Protein AF-A0A949AJF5-F1 (afdb_monomer_lite)

Structure (mmCIF, N/CA/C/O backbone):
data_AF-A0A949AJF5-F1
#
_entry.id   AF-A0A949AJF5-F1
#
loop_
_atom_site.group_PDB
_atom_site.id
_atom_site.type_symbol
_atom_site.label_atom_id
_atom_site.label_alt_id
_atom_site.label_comp_id
_atom_site.label_asym_id
_atom_site.label_entity_id
_atom_site.label_seq_id
_atom_site.pdbx_PDB_ins_code
_atom_site.Cartn_x
_atom_site.Cartn_y
_atom_site.Cartn_z
_atom_site.occupancy
_atom_site.B_iso_or_equiv
_atom_site.auth_seq_id
_atom_site.auth_comp_id
_atom_site.auth_asym_id
_atom_site.auth_atom_id
_atom_site.pdbx_PDB_model_num
ATOM 1 N N . MET A 1 1 ? 56.056 0.343 7.133 1.00 53.47 1 MET A N 1
ATOM 2 C CA . MET A 1 1 ? 54.631 0.678 6.898 1.00 53.47 1 MET A CA 1
ATOM 3 C C . MET A 1 1 ? 54.435 0.675 5.380 1.00 53.47 1 MET A C 1
ATOM 5 O O . MET A 1 1 ? 55.359 1.111 4.722 1.00 53.47 1 MET A O 1
ATOM 9 N N . GLU A 1 2 ? 53.440 0.079 4.717 1.00 55.09 2 GLU A N 1
ATOM 10 C CA . GLU A 1 2 ? 52.060 -0.292 5.049 1.00 55.09 2 GLU A CA 1
ATOM 11 C C . GLU A 1 2 ? 51.625 -1.602 4.362 1.00 55.09 2 GLU A C 1
ATOM 13 O O . GLU A 1 2 ? 52.213 -2.074 3.393 1.00 55.09 2 GLU A O 1
ATOM 18 N N . LYS A 1 3 ? 50.579 -2.203 4.927 1.00 48.78 3 LYS A N 1
ATOM 19 C CA . LYS A 1 3 ? 50.065 -3.543 4.646 1.00 48.78 3 LYS A CA 1
ATOM 20 C C . LYS A 1 3 ? 49.137 -3.533 3.427 1.00 48.78 3 LYS A C 1
ATOM 22 O O . LYS A 1 3 ? 48.160 -2.791 3.411 1.00 48.78 3 LYS A O 1
ATOM 27 N N . GLN A 1 4 ? 49.362 -4.431 2.469 1.00 49.31 4 GLN A N 1
ATOM 28 C CA . GLN A 1 4 ? 48.384 -4.756 1.427 1.00 49.31 4 GLN A CA 1
ATOM 29 C C . GLN A 1 4 ? 47.281 -5.641 2.030 1.00 49.31 4 GLN A C 1
ATOM 31 O O . GLN A 1 4 ? 47.338 -6.866 1.981 1.00 49.31 4 GLN A O 1
ATOM 36 N N . ASN A 1 5 ? 46.293 -5.006 2.661 1.00 60.59 5 ASN A N 1
ATOM 37 C CA . ASN A 1 5 ? 45.063 -5.641 3.126 1.00 60.59 5 ASN A CA 1
ATOM 38 C C . ASN A 1 5 ? 43.868 -4.874 2.561 1.00 60.59 5 ASN A C 1
ATOM 40 O O . ASN A 1 5 ? 43.394 -3.937 3.195 1.00 60.59 5 ASN A O 1
ATOM 44 N N . THR A 1 6 ? 43.366 -5.277 1.392 1.00 61.72 6 THR A N 1
ATOM 45 C CA . THR A 1 6 ? 41.977 -4.977 1.026 1.00 61.72 6 THR A CA 1
ATOM 46 C C . THR A 1 6 ? 41.336 -6.186 0.355 1.00 61.72 6 THR A C 1
ATOM 48 O O . THR A 1 6 ? 41.476 -6.478 -0.830 1.00 61.72 6 THR A O 1
ATOM 51 N N . ASN A 1 7 ? 40.630 -6.931 1.195 1.00 59.00 7 ASN A N 1
ATOM 52 C CA . ASN A 1 7 ? 39.700 -7.992 0.858 1.00 59.00 7 ASN A CA 1
ATOM 53 C C . ASN A 1 7 ? 38.485 -7.379 0.133 1.00 59.00 7 ASN A C 1
ATOM 55 O O . ASN A 1 7 ? 37.436 -7.159 0.732 1.00 59.00 7 ASN A O 1
ATOM 59 N N . SER A 1 8 ? 38.637 -7.040 -1.146 1.00 53.62 8 SER A N 1
ATOM 60 C CA . SER A 1 8 ? 37.614 -6.324 -1.917 1.00 53.62 8 SER A CA 1
ATOM 61 C C . SER A 1 8 ? 36.850 -7.280 -2.828 1.00 53.62 8 SER A C 1
ATOM 63 O O . SER A 1 8 ? 36.931 -7.209 -4.052 1.00 53.62 8 SER A O 1
ATOM 65 N N . ARG A 1 9 ? 36.074 -8.187 -2.221 1.00 55.59 9 ARG A N 1
ATOM 66 C CA . ARG A 1 9 ? 35.008 -8.938 -2.908 1.00 55.59 9 ARG A CA 1
ATOM 67 C C . ARG A 1 9 ? 33.867 -7.973 -3.262 1.00 55.59 9 ARG A C 1
ATOM 69 O O . ARG A 1 9 ? 32.838 -7.927 -2.596 1.00 55.59 9 ARG A O 1
ATOM 76 N N . GLY A 1 10 ? 34.082 -7.138 -4.274 1.00 56.12 10 GLY A N 1
ATOM 77 C CA . GLY A 1 10 ? 33.127 -6.133 -4.730 1.00 56.12 10 GLY A CA 1
ATOM 78 C C . GLY A 1 10 ? 32.215 -6.695 -5.810 1.00 56.12 10 GLY A C 1
ATOM 79 O O . GLY A 1 10 ? 32.599 -6.744 -6.973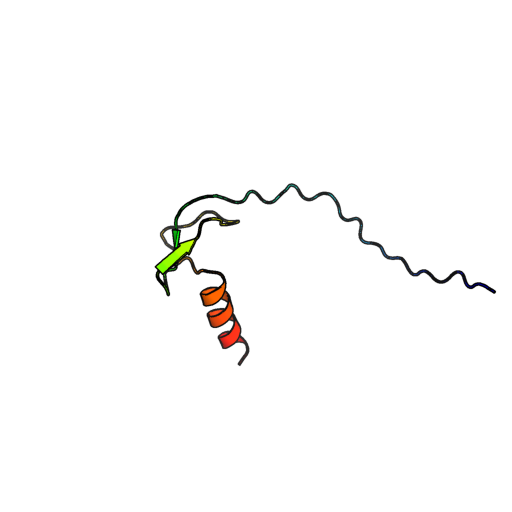 1.00 56.12 10 GLY A O 1
ATOM 80 N N . TYR A 1 11 ? 31.019 -7.120 -5.406 1.00 57.91 11 TYR A N 1
ATOM 81 C CA . TYR A 1 11 ? 29.917 -7.547 -6.267 1.00 57.91 11 TYR A CA 1
ATOM 82 C C . TYR A 1 11 ? 29.796 -6.679 -7.524 1.00 57.91 11 TYR A C 1
ATOM 84 O O . TYR A 1 11 ? 29.538 -5.475 -7.447 1.00 57.91 11 TYR A O 1
ATOM 92 N N . ASN A 1 12 ? 29.941 -7.336 -8.673 1.00 58.50 12 ASN A N 1
ATOM 93 C CA . ASN A 1 12 ? 29.649 -6.817 -9.997 1.00 58.50 12 ASN A CA 1
ATOM 94 C C . ASN A 1 12 ? 28.160 -6.414 -10.026 1.00 58.50 12 ASN A C 1
ATOM 96 O O . ASN A 1 12 ? 27.276 -7.245 -10.236 1.00 58.50 12 ASN A O 1
ATOM 100 N N . ARG A 1 13 ? 27.862 -5.150 -9.692 1.00 63.34 13 ARG A N 1
ATOM 101 C CA . ARG A 1 13 ? 26.517 -4.561 -9.761 1.00 63.34 13 ARG A CA 1
ATOM 102 C C . ARG A 1 13 ? 26.187 -4.326 -11.229 1.00 63.34 13 ARG A C 1
ATOM 104 O O . ARG A 1 13 ? 26.230 -3.200 -11.711 1.00 63.34 13 ARG A O 1
ATOM 111 N N . GLY A 1 14 ? 25.900 -5.421 -11.929 1.00 59.66 14 GLY A N 1
ATOM 112 C CA . GLY A 1 14 ? 25.328 -5.390 -13.262 1.00 59.66 14 GLY A CA 1
ATOM 113 C C . GLY A 1 14 ? 24.093 -4.502 -13.241 1.00 59.66 14 GLY A C 1
ATOM 114 O O . GLY A 1 14 ? 23.219 -4.659 -12.386 1.00 59.66 14 GLY A O 1
ATOM 115 N N . SER A 1 15 ? 24.084 -3.534 -14.146 1.00 66.88 15 SER A N 1
ATOM 116 C CA . SER A 1 15 ? 23.032 -2.560 -14.386 1.00 66.88 15 SER A CA 1
ATOM 117 C C . SER A 1 15 ? 21.701 -3.268 -14.639 1.00 66.88 15 SER A C 1
ATOM 119 O O . SER A 1 15 ? 21.340 -3.542 -15.782 1.00 66.88 15 SER A O 1
ATOM 121 N N . LEU A 1 16 ? 20.971 -3.612 -13.574 1.00 70.44 16 LEU A N 1
ATOM 122 C CA . LEU A 1 16 ? 19.592 -4.053 -13.714 1.00 70.44 16 LEU A CA 1
ATOM 123 C C . LEU A 1 16 ? 18.815 -2.905 -14.368 1.00 70.44 16 LEU A C 1
ATOM 125 O O . LEU A 1 16 ? 18.965 -1.758 -13.930 1.00 70.44 16 LEU A O 1
ATOM 129 N N . PRO A 1 17 ? 17.995 -3.187 -15.394 1.00 73.56 17 PRO A N 1
ATOM 130 C CA . PRO A 1 17 ? 17.148 -2.166 -15.984 1.00 73.56 17 PRO A CA 1
ATOM 131 C C . PRO A 1 17 ? 16.312 -1.503 -14.877 1.00 73.56 17 PRO A C 1
ATOM 133 O O . PRO A 1 17 ? 15.880 -2.193 -13.942 1.00 73.56 17 PRO A O 1
ATOM 136 N N . PRO A 1 18 ? 16.103 -0.175 -14.939 1.00 73.81 18 PRO A N 1
ATOM 137 C CA . PRO A 1 18 ? 15.334 0.531 -13.927 1.00 73.81 18 PRO A CA 1
ATOM 138 C C . PRO A 1 18 ? 13.958 -0.125 -13.803 1.00 73.81 18 PRO A C 1
ATOM 140 O O . PRO A 1 18 ? 13.270 -0.348 -14.803 1.00 73.81 18 PRO A O 1
ATOM 143 N N . ARG A 1 19 ? 13.564 -0.477 -12.572 1.00 76.00 19 ARG A N 1
ATOM 144 C CA . ARG A 1 19 ? 12.221 -1.009 -12.321 1.00 76.00 19 ARG A CA 1
ATOM 145 C C . ARG A 1 19 ? 11.221 0.049 -12.777 1.00 76.00 19 ARG A C 1
ATOM 147 O O . ARG A 1 19 ? 11.242 1.161 -12.256 1.00 76.00 19 ARG A O 1
ATOM 154 N N . LYS A 1 20 ? 10.370 -0.291 -13.747 1.00 80.44 20 LYS A N 1
ATOM 155 C CA . LYS A 1 20 ? 9.280 0.587 -14.178 1.00 80.44 20 LYS A CA 1
ATOM 156 C C . LYS A 1 20 ? 8.347 0.786 -12.984 1.00 80.44 20 LYS A C 1
ATOM 158 O O . LYS A 1 20 ? 7.781 -0.182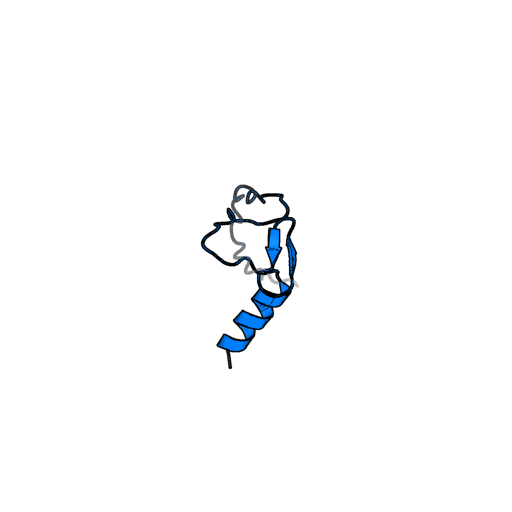 -12.482 1.00 80.44 20 LYS A O 1
ATOM 163 N N . MET A 1 21 ? 8.249 2.020 -12.505 1.00 86.06 21 MET A N 1
ATOM 164 C CA . MET A 1 21 ? 7.251 2.409 -11.517 1.00 86.06 21 MET A CA 1
ATOM 165 C C . MET A 1 21 ? 6.011 2.870 -12.265 1.00 86.06 21 MET A C 1
ATOM 167 O O . MET A 1 21 ? 6.092 3.734 -13.137 1.00 86.06 21 MET A O 1
ATOM 171 N N . LEU A 1 22 ? 4.875 2.265 -11.949 1.00 86.50 22 LEU A N 1
ATOM 172 C CA . LEU A 1 22 ? 3.587 2.688 -12.457 1.00 86.50 22 LEU A CA 1
ATOM 173 C C . LEU A 1 22 ? 3.122 3.877 -11.617 1.00 86.50 22 LEU A C 1
ATOM 175 O O . LEU A 1 22 ? 2.983 3.745 -10.399 1.00 86.50 22 LEU A O 1
ATOM 179 N N . GLN A 1 23 ? 2.894 5.021 -12.260 1.00 89.06 23 GLN A N 1
ATOM 180 C CA . GLN A 1 23 ? 2.251 6.166 -11.622 1.00 89.06 23 GLN A CA 1
ATOM 181 C C . GLN A 1 23 ? 0.734 6.072 -11.783 1.00 89.06 23 GLN A C 1
ATOM 183 O O . GLN A 1 23 ? 0.239 5.733 -12.856 1.00 89.06 23 GLN A O 1
ATOM 188 N N . GLY A 1 24 ? -0.006 6.359 -10.719 1.00 87.12 24 GLY A N 1
ATOM 189 C CA . GLY A 1 24 ? -1.465 6.302 -10.716 1.00 87.12 24 GLY A CA 1
ATOM 190 C C . GLY A 1 24 ? -2.053 6.925 -9.460 1.00 87.12 24 GLY A C 1
ATOM 191 O O . GLY A 1 24 ? -1.378 7.663 -8.754 1.00 87.12 24 GLY A O 1
ATOM 192 N N . ASN A 1 25 ? -3.326 6.659 -9.190 1.00 87.88 25 ASN A N 1
ATOM 193 C CA . ASN A 1 25 ? -3.987 7.064 -7.955 1.00 87.88 25 ASN A CA 1
ATOM 194 C C . ASN A 1 25 ? -4.780 5.863 -7.440 1.00 87.88 25 ASN A C 1
ATOM 196 O O . ASN A 1 25 ? -5.839 5.528 -7.968 1.00 87.88 25 ASN A O 1
ATOM 200 N N . TRP A 1 26 ? -4.227 5.172 -6.446 1.00 90.25 26 TRP A N 1
ATOM 201 C CA . TRP A 1 26 ? -4.878 4.038 -5.789 1.00 90.25 26 TRP A CA 1
ATOM 202 C C . TRP A 1 26 ? -5.149 4.357 -4.333 1.00 90.25 26 TRP A C 1
ATOM 204 O O . TRP A 1 26 ? -4.414 5.117 -3.712 1.00 90.25 26 TRP A O 1
ATOM 214 N N . LYS A 1 27 ? -6.183 3.747 -3.761 1.00 91.88 27 LYS A N 1
ATOM 215 C CA . LYS A 1 27 ? -6.523 3.939 -2.350 1.00 91.88 27 LYS A CA 1
ATOM 216 C C . LYS A 1 27 ? -6.067 2.744 -1.533 1.00 91.88 27 LYS A C 1
ATOM 218 O O . LYS A 1 27 ? -6.319 1.600 -1.904 1.00 91.88 27 LYS A O 1
ATOM 223 N N . CYS A 1 28 ? -5.417 3.014 -0.405 1.00 92.12 28 CYS A N 1
ATOM 224 C CA . CYS A 1 28 ? -5.109 1.988 0.579 1.00 92.12 28 CYS A CA 1
ATOM 225 C C . CYS A 1 28 ? -6.412 1.365 1.093 1.00 92.12 28 CYS A C 1
ATOM 227 O O . CYS A 1 28 ? -7.266 2.080 1.615 1.00 92.12 28 CYS A O 1
ATOM 229 N N . SER A 1 29 ? -6.546 0.043 1.012 1.00 90.44 29 SER A N 1
ATOM 230 C CA . SER A 1 29 ? -7.745 -0.671 1.470 1.00 90.44 29 SER A CA 1
ATOM 231 C C . SER A 1 29 ? -7.945 -0.634 2.991 1.00 90.44 29 SER A C 1
ATOM 233 O O . SER A 1 29 ? -8.992 -1.045 3.470 1.00 90.44 29 SER A O 1
ATOM 235 N N . GLU A 1 30 ? -6.949 -0.175 3.754 1.00 90.81 30 GLU A N 1
ATOM 236 C CA . GLU A 1 30 ? -6.997 -0.123 5.221 1.00 90.81 30 GLU A CA 1
ATOM 237 C C . GLU A 1 30 ? -7.229 1.301 5.749 1.00 90.81 30 GLU A C 1
ATOM 239 O O . GLU A 1 30 ? -8.100 1.511 6.584 1.00 90.81 30 GLU A O 1
ATOM 244 N N . CYS A 1 31 ? -6.494 2.296 5.240 1.00 92.62 31 CYS A N 1
ATOM 245 C CA . CYS A 1 31 ? -6.567 3.680 5.729 1.00 92.62 31 CYS A CA 1
ATOM 246 C C . CYS A 1 31 ? -7.086 4.698 4.702 1.00 92.62 31 CYS A C 1
ATOM 248 O O . CYS A 1 31 ? -7.199 5.877 5.019 1.00 92.62 31 CYS A O 1
ATOM 250 N N . GLY A 1 32 ? -7.341 4.288 3.457 1.00 90.56 32 GLY A N 1
ATOM 251 C CA . GLY A 1 32 ? -7.808 5.178 2.389 1.00 90.56 32 GLY A CA 1
ATOM 252 C C . GLY A 1 32 ? -6.756 6.137 1.817 1.00 90.56 32 GLY A C 1
ATOM 253 O O . GLY A 1 32 ? -7.073 6.879 0.892 1.00 90.56 32 GLY A O 1
ATOM 254 N N . LYS A 1 33 ? -5.511 6.115 2.320 1.00 90.94 33 L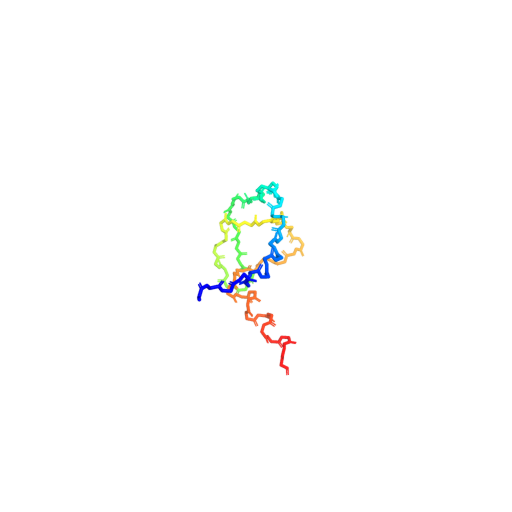YS A N 1
ATOM 255 C CA . LYS A 1 33 ? -4.409 6.958 1.825 1.00 90.94 33 LYS A CA 1
ATOM 256 C C . LYS A 1 33 ? -4.158 6.715 0.335 1.00 90.94 33 LYS A C 1
ATOM 258 O O . LYS A 1 33 ? -4.151 5.565 -0.110 1.00 90.94 33 LYS A O 1
ATOM 263 N N . GLU A 1 34 ? -3.913 7.793 -0.398 1.00 91.69 34 GLU A N 1
ATOM 264 C CA . GLU A 1 34 ? -3.593 7.754 -1.821 1.00 91.69 34 GLU A CA 1
ATOM 265 C C . GLU A 1 34 ? -2.177 7.214 -2.053 1.00 91.69 34 GLU A C 1
ATOM 267 O O . GLU A 1 34 ? -1.221 7.566 -1.359 1.00 91.69 34 GLU A O 1
ATOM 272 N N . ILE A 1 35 ? -2.052 6.327 -3.031 1.00 89.94 35 ILE A N 1
ATOM 273 C CA . ILE A 1 35 ? -0.812 5.695 -3.457 1.00 89.94 35 ILE A CA 1
ATOM 274 C C . ILE A 1 35 ? -0.592 6.123 -4.895 1.00 89.94 35 ILE A C 1
ATOM 276 O O . ILE A 1 35 ? -1.424 5.851 -5.761 1.00 89.94 35 ILE A O 1
ATOM 280 N N . THR A 1 36 ? 0.522 6.810 -5.120 1.00 90.81 36 THR A N 1
ATOM 281 C CA . THR A 1 36 ? 0.820 7.444 -6.404 1.00 90.81 36 THR A CA 1
ATOM 282 C C . THR A 1 36 ? 1.778 6.642 -7.268 1.00 90.81 36 THR A C 1
ATOM 284 O O . THR A 1 36 ? 1.833 6.848 -8.474 1.00 90.81 36 THR A O 1
ATOM 287 N N . GLU A 1 37 ? 2.524 5.719 -6.664 1.00 89.44 37 GLU A N 1
ATOM 288 C CA . GLU A 1 37 ? 3.555 4.932 -7.328 1.00 89.44 37 GLU A CA 1
ATOM 289 C C . GLU A 1 37 ? 3.546 3.481 -6.836 1.00 89.44 37 GLU A C 1
ATOM 291 O O . GLU A 1 37 ? 3.569 3.210 -5.632 1.00 89.44 37 GLU A O 1
ATOM 296 N N . LEU A 1 38 ? 3.521 2.535 -7.776 1.00 87.31 38 LEU A N 1
ATOM 297 C CA . LEU A 1 38 ? 3.604 1.105 -7.492 1.00 87.31 38 LEU A CA 1
ATOM 298 C C . LEU A 1 38 ? 4.605 0.423 -8.436 1.00 87.31 38 LEU A C 1
ATOM 300 O O . LEU A 1 38 ? 4.606 0.687 -9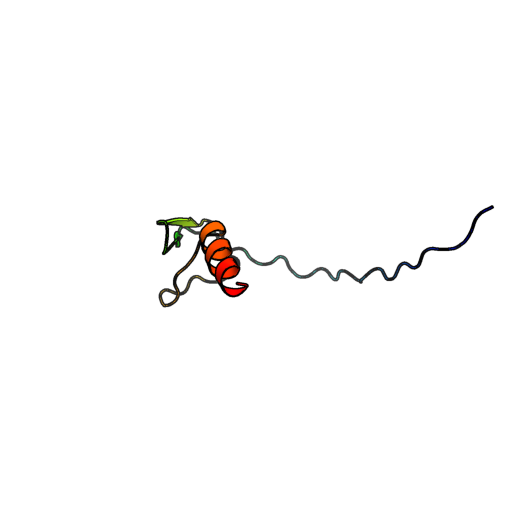.636 1.00 87.31 38 LEU A O 1
ATOM 304 N N . PRO A 1 39 ? 5.456 -0.491 -7.936 1.00 84.69 39 PRO A N 1
ATOM 305 C CA . PRO A 1 39 ? 6.364 -1.272 -8.778 1.00 84.69 39 PRO A CA 1
ATOM 306 C C . PRO A 1 39 ? 5.685 -2.503 -9.408 1.00 84.69 39 PRO A C 1
ATOM 308 O O . PRO A 1 39 ? 6.366 -3.344 -9.990 1.00 84.69 39 PRO A O 1
ATOM 311 N N . PHE A 1 40 ? 4.372 -2.653 -9.228 1.00 84.19 40 PHE A N 1
ATOM 312 C CA . PHE A 1 40 ? 3.562 -3.764 -9.716 1.00 84.19 40 PHE A CA 1
ATOM 313 C C . PHE A 1 40 ? 2.234 -3.243 -10.257 1.00 84.19 40 PHE A C 1
ATOM 315 O O . PHE A 1 40 ? 1.767 -2.176 -9.854 1.00 84.19 40 PHE A O 1
ATOM 322 N N . GLU A 1 41 ? 1.614 -4.020 -11.139 1.00 82.38 41 GLU A N 1
ATOM 323 C CA . GLU A 1 41 ? 0.282 -3.710 -11.637 1.00 82.38 41 GLU A CA 1
ATOM 324 C C . GLU A 1 41 ? -0.769 -3.953 -10.537 1.00 82.38 41 GLU A C 1
ATOM 326 O O . GLU A 1 41 ? -0.813 -5.037 -9.943 1.00 82.38 41 GLU A O 1
ATOM 331 N N . PRO A 1 42 ? -1.598 -2.949 -10.221 1.00 81.38 42 PRO A N 1
ATOM 332 C CA . PRO A 1 42 ? -2.673 -3.066 -9.246 1.00 81.38 42 PRO A CA 1
ATOM 333 C C . PRO A 1 42 ? -3.759 -3.999 -9.795 1.00 81.38 42 PRO A C 1
ATOM 335 O O . PRO A 1 42 ? -4.380 -3.710 -10.814 1.00 81.38 42 PRO A O 1
ATOM 338 N N . ALA A 1 43 ? -4.002 -5.119 -9.115 1.00 81.69 43 ALA A N 1
ATOM 339 C CA . ALA A 1 43 ? -5.084 -6.035 -9.465 1.00 81.69 43 ALA A CA 1
ATOM 340 C C . ALA A 1 43 ? -6.349 -5.695 -8.656 1.00 81.69 43 ALA A C 1
ATOM 342 O O . ALA A 1 43 ? -6.233 -5.501 -7.444 1.00 81.69 43 ALA A O 1
ATOM 343 N N . PRO A 1 44 ? -7.548 -5.674 -9.269 1.00 77.94 44 PRO A N 1
ATOM 344 C CA . PRO A 1 44 ? -8.797 -5.396 -8.555 1.00 77.94 44 PRO A CA 1
ATOM 345 C C . PRO A 1 44 ? -9.126 -6.468 -7.503 1.00 77.94 44 PRO A C 1
ATOM 347 O O . PRO A 1 44 ? -9.741 -6.161 -6.487 1.00 77.94 44 PRO A O 1
ATOM 350 N N . ASP A 1 45 ? -8.655 -7.702 -7.700 1.00 85.38 45 ASP A N 1
ATOM 351 C CA . ASP A 1 45 ? -8.833 -8.811 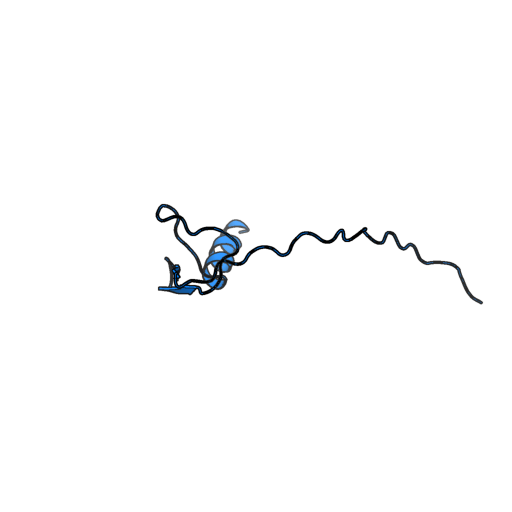-6.757 1.00 85.38 45 ASP A CA 1
ATOM 352 C C . ASP A 1 45 ? -7.940 -8.731 -5.507 1.00 85.38 45 ASP A C 1
ATOM 354 O O . ASP A 1 45 ? -8.144 -9.488 -4.556 1.00 85.38 45 ASP A O 1
ATOM 358 N N . ARG A 1 46 ? -6.910 -7.866 -5.482 1.00 84.31 46 ARG A N 1
ATOM 359 C CA . ARG A 1 46 ? -5.945 -7.800 -4.370 1.00 84.31 46 ARG A CA 1
ATOM 360 C C . ARG A 1 46 ? -5.984 -6.441 -3.667 1.00 84.31 46 ARG A C 1
ATOM 362 O O . ARG A 1 46 ? -5.766 -5.421 -4.316 1.00 84.31 46 ARG A O 1
ATOM 369 N N . PRO A 1 47 ? -6.160 -6.404 -2.331 1.00 87.25 47 PRO A N 1
ATOM 370 C CA . PRO A 1 47 ? -6.145 -5.151 -1.591 1.00 87.25 47 PRO A CA 1
ATOM 371 C C . PRO A 1 47 ? -4.751 -4.521 -1.634 1.00 87.25 47 PRO A C 1
ATOM 373 O O . PRO A 1 47 ? -3.738 -5.176 -1.365 1.00 87.25 47 PRO A O 1
ATOM 376 N N . ILE A 1 48 ? -4.710 -3.233 -1.959 1.00 88.94 48 ILE A N 1
ATOM 377 C CA . ILE A 1 48 ? -3.477 -2.454 -2.019 1.00 88.94 48 ILE A CA 1
ATOM 378 C C . ILE A 1 48 ? -3.283 -1.786 -0.664 1.00 88.94 48 ILE A C 1
ATOM 380 O O . ILE A 1 48 ? -4.198 -1.171 -0.117 1.00 88.94 48 ILE A O 1
ATOM 384 N N . TYR A 1 49 ? -2.072 -1.880 -0.125 1.00 90.81 49 TYR A N 1
ATOM 385 C CA . TYR A 1 49 ? -1.719 -1.267 1.149 1.00 90.81 49 TYR A CA 1
ATOM 386 C C . TYR A 1 49 ? -0.634 -0.218 0.957 1.00 90.81 49 TYR A C 1
ATOM 388 O O . TYR A 1 49 ? 0.325 -0.425 0.210 1.00 90.81 49 TYR A O 1
ATOM 396 N N . CYS A 1 50 ? -0.760 0.901 1.668 1.00 91.19 50 CYS A N 1
ATOM 397 C CA . CYS A 1 50 ? 0.316 1.877 1.741 1.00 91.19 50 CYS A CA 1
ATOM 398 C C . CYS A 1 50 ? 1.498 1.307 2.544 1.00 91.19 50 CYS A C 1
ATOM 400 O O . CYS A 1 50 ? 1.379 0.304 3.256 1.00 91.19 50 CYS A O 1
ATOM 402 N N . ARG A 1 51 ? 2.656 1.967 2.445 1.00 87.81 51 ARG A N 1
ATOM 403 C CA . ARG A 1 51 ? 3.893 1.528 3.110 1.00 87.81 51 ARG A CA 1
ATOM 404 C C . ARG A 1 51 ? 3.719 1.353 4.623 1.00 87.81 51 ARG A C 1
ATOM 406 O O . ARG A 1 51 ? 4.305 0.429 5.183 1.00 87.81 51 ARG A O 1
ATOM 413 N N . ASP A 1 52 ? 2.915 2.203 5.254 1.00 90.88 52 ASP A N 1
ATOM 414 C CA . ASP A 1 52 ? 2.648 2.174 6.695 1.00 90.88 52 ASP A CA 1
ATOM 415 C C . ASP A 1 52 ? 1.825 0.937 7.092 1.00 90.88 52 ASP A C 1
ATOM 417 O O . ASP A 1 52 ? 2.284 0.123 7.893 1.00 90.88 52 ASP A O 1
ATOM 421 N N . CYS A 1 53 ? 0.663 0.737 6.458 1.00 92.38 53 CYS A N 1
ATOM 422 C CA . CYS A 1 53 ? -0.212 -0.421 6.680 1.00 92.38 53 CYS A CA 1
ATOM 423 C C . CYS A 1 53 ? 0.510 -1.742 6.380 1.00 92.38 53 CYS A C 1
ATOM 425 O O . CYS A 1 53 ? 0.447 -2.695 7.156 1.00 92.38 53 CYS A O 1
ATOM 427 N N . TRP A 1 54 ? 1.289 -1.790 5.290 1.00 89.00 54 TRP A N 1
ATOM 428 C CA . TRP A 1 54 ? 2.099 -2.962 4.952 1.00 89.00 54 TRP A CA 1
ATOM 429 C C . TRP A 1 54 ? 3.137 -3.291 6.032 1.00 89.00 54 TRP A C 1
ATOM 431 O O . TRP A 1 54 ? 3.304 -4.457 6.397 1.00 89.00 54 TRP A O 1
ATOM 441 N N . ARG A 1 55 ? 3.831 -2.274 6.566 1.00 89.19 55 ARG A N 1
ATOM 442 C CA . ARG A 1 55 ? 4.794 -2.447 7.665 1.00 89.19 55 ARG A CA 1
ATOM 443 C C . ARG A 1 55 ? 4.109 -2.949 8.932 1.00 89.19 55 ARG A C 1
ATOM 445 O O . ARG A 1 55 ? 4.618 -3.889 9.537 1.00 89.19 55 ARG A O 1
ATOM 452 N N . GLN A 1 56 ? 2.960 -2.382 9.294 1.00 88.88 56 GLN A N 1
ATOM 453 C CA . GLN A 1 56 ? 2.204 -2.788 10.479 1.00 88.88 56 GLN A CA 1
ATOM 454 C C . GLN A 1 56 ? 1.741 -4.250 10.381 1.00 88.88 56 GLN A C 1
ATOM 456 O O . GLN A 1 56 ? 2.021 -5.043 11.281 1.00 88.88 56 GLN A O 1
ATOM 461 N N . LYS A 1 57 ? 1.150 -4.654 9.248 1.00 85.06 57 LYS A N 1
ATOM 462 C CA . LYS A 1 57 ? 0.743 -6.049 9.001 1.00 85.06 57 LYS A CA 1
ATOM 463 C C . LYS A 1 57 ? 1.904 -7.031 9.050 1.00 85.06 57 LYS A C 1
ATOM 465 O O . LYS A 1 57 ? 1.770 -8.131 9.578 1.00 85.06 57 LYS A O 1
ATOM 470 N N . ARG A 1 58 ? 3.048 -6.656 8.471 1.00 82.69 58 ARG A N 1
ATOM 471 C CA . ARG A 1 58 ? 4.228 -7.525 8.443 1.00 82.69 58 ARG A CA 1
ATOM 472 C C . ARG A 1 58 ? 4.870 -7.645 9.824 1.00 82.69 58 ARG A C 1
ATOM 474 O O . ARG A 1 58 ? 5.335 -8.729 10.154 1.00 82.69 58 ARG A O 1
ATOM 481 N N . SER A 1 59 ? 4.848 -6.577 10.624 1.00 77.19 59 SER A N 1
ATOM 482 C CA . SER A 1 59 ? 5.337 -6.579 12.007 1.00 77.19 59 SER A CA 1
ATOM 483 C C . SER A 1 59 ? 4.586 -7.576 12.887 1.00 77.19 59 SER A C 1
ATOM 485 O O . SER A 1 59 ? 5.213 -8.238 13.704 1.00 77.19 59 SER A O 1
ATOM 487 N N . GLN A 1 60 ? 3.271 -7.728 12.706 1.00 68.06 60 GLN A N 1
ATOM 488 C CA . GLN A 1 60 ? 2.481 -8.670 13.507 1.00 68.06 60 GLN A CA 1
ATOM 489 C C . GLN A 1 60 ? 2.744 -10.147 13.188 1.00 68.06 60 GLN A C 1
ATOM 491 O O . GLN A 1 60 ? 2.327 -11.010 13.947 1.00 68.06 60 GLN A O 1
ATOM 496 N N . ARG A 1 61 ? 3.433 -10.467 12.083 1.00 62.81 61 ARG A N 1
ATOM 497 C CA . ARG A 1 61 ? 3.787 -11.861 11.757 1.00 62.81 61 ARG A CA 1
ATOM 498 C C . ARG A 1 61 ? 5.062 -12.352 12.443 1.00 62.81 61 ARG A C 1
ATOM 500 O O . ARG A 1 61 ? 5.372 -13.531 12.325 1.00 62.81 61 ARG A O 1
ATOM 507 N N . PHE A 1 62 ? 5.816 -11.460 13.082 1.00 63.28 62 PHE A N 1
ATOM 508 C CA . PHE A 1 62 ? 7.077 -11.782 13.760 1.00 63.28 62 PHE A CA 1
ATOM 509 C C . PHE A 1 62 ? 6.951 -11.816 15.289 1.00 63.28 62 PHE A C 1
ATOM 511 O O . PHE A 1 62 ? 7.971 -11.813 15.973 1.00 63.28 62 PHE A O 1
ATOM 518 N N . ASN A 1 63 ? 5.726 -11.837 15.815 1.00 52.09 63 ASN A N 1
ATO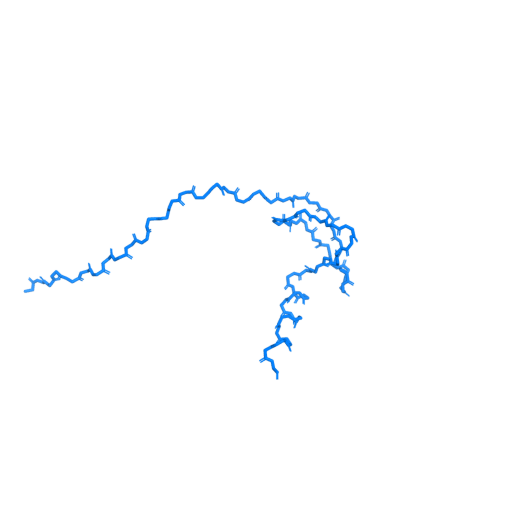M 519 C CA . ASN A 1 63 ? 5.437 -11.947 17.242 1.00 52.09 63 ASN A CA 1
ATOM 520 C C . ASN A 1 63 ? 4.629 -13.212 17.530 1.00 52.09 63 ASN A C 1
ATOM 522 O O . ASN A 1 63 ? 4.607 -13.602 18.716 1.00 52.09 63 ASN A O 1
#

Sequence (63 aa):
MEKQNTNSRGYNRGSLPPRKMLQGNWKCSECGKEITELPFEPAPDRPIYCRDCWRQKRSQRFN

Foldseek 3Di:
DDDPDDPCPDDPPPPDPPQDWDADWDAQPPPGDTDGTDSDDDDPVDGDHDPVRVVVVVVVVVD

Secondary structure (DSSP, 8-state):
---------------PPPP-PEEEEEE-TTT--EEEEESSPPPTTS----HHHHHHHHHGGG-

Radius of gyration: 20.08 Å; chains: 1; bounding box: 64×20×33 Å

pLDDT: mean 77.76, std 13.98, range [48.78, 92.62]